Protein AF-A0AAF0F6D2-F1 (afdb_monomer_lite)

Radius of gyration: 28.28 Å; chains: 1; bounding box: 49×95×45 Å

Foldseek 3Di:
DDDDDDDDDDDDDDDDDDDPDDPPPPPPPDPQDPLDADPVQVVLVVVLVVQLVVCVVVVVPLSVVLSVVLVVVQVVQSVVVSVVVHRRDHSLVSLVVSLVVLCVVLVCQCVPPPDRNNVSSVSSVVSNVVSVVSHPPPD

Organism: NCBI:txid223818

Secondary structure (DSSP, 8-state):
-----PPP---------------------------PPPGGGHHHHHHHHHHHHHHHHTT-HHHHHHHHHHHHHHHHHHHHHHHTTPPPPPHHHHHHHHHHHHHHHHHHHHT-SSS--HHHHHHHHHHHHHHHHTS----

Structure (mmCIF, N/CA/C/O backbone):
data_AF-A0AAF0F6D2-F1
#
_entry.id   AF-A0AAF0F6D2-F1
#
loop_
_atom_site.group_PDB
_atom_site.id
_atom_site.type_symbol
_atom_site.label_atom_id
_atom_site.label_alt_id
_atom_site.label_comp_id
_atom_site.label_asym_id
_atom_site.label_entity_id
_atom_site.label_seq_id
_atom_site.pdbx_PDB_ins_code
_atom_site.Cartn_x
_atom_site.Cartn_y
_atom_site.Cartn_z
_atom_site.occupancy
_atom_site.B_iso_or_equiv
_atom_site.auth_seq_id
_atom_site.auth_comp_id
_atom_site.auth_asym_id
_atom_site.auth_atom_id
_atom_site.pdbx_PDB_model_num
ATOM 1 N N . MET A 1 1 ? 6.887 73.319 11.892 1.00 46.53 1 MET A N 1
ATOM 2 C CA . MET A 1 1 ? 7.629 72.047 11.760 1.00 46.53 1 MET A CA 1
ATOM 3 C C . MET A 1 1 ? 7.296 71.464 10.392 1.00 46.53 1 MET A C 1
ATOM 5 O O . MET A 1 1 ? 6.149 71.116 10.169 1.00 46.53 1 MET A O 1
ATOM 9 N N . SER A 1 2 ? 8.130 71.669 9.374 1.00 50.53 2 SER A N 1
ATOM 10 C CA . SER A 1 2 ? 9.352 70.889 9.081 1.00 50.53 2 SER A CA 1
ATOM 11 C C . SER A 1 2 ? 9.013 69.485 8.576 1.00 50.53 2 SER A C 1
ATOM 13 O O . SER A 1 2 ? 8.325 68.761 9.273 1.00 50.53 2 SER A O 1
ATOM 15 N N . LEU A 1 3 ? 9.473 68.983 7.434 1.00 52.22 3 LEU A N 1
ATOM 16 C CA . LEU A 1 3 ? 10.252 69.503 6.308 1.00 52.22 3 LEU A CA 1
ATOM 17 C C . LEU A 1 3 ? 10.077 68.431 5.214 1.00 52.22 3 LEU A C 1
ATOM 19 O O . LEU A 1 3 ? 10.211 67.240 5.493 1.00 52.22 3 LEU A O 1
ATOM 23 N N . ARG A 1 4 ? 9.738 68.835 3.985 1.00 56.72 4 ARG A N 1
ATOM 24 C CA . ARG A 1 4 ? 9.699 67.944 2.818 1.00 56.72 4 ARG A CA 1
ATOM 25 C C . ARG A 1 4 ? 11.125 67.480 2.524 1.00 56.72 4 ARG A C 1
ATOM 27 O O . ARG A 1 4 ? 11.940 68.287 2.091 1.00 56.72 4 ARG A O 1
ATOM 34 N N . PHE A 1 5 ? 11.423 66.204 2.748 1.00 48.56 5 PHE A N 1
ATOM 35 C CA . PHE A 1 5 ? 12.690 65.621 2.312 1.00 48.56 5 PHE A CA 1
ATOM 36 C C . PHE A 1 5 ? 12.585 65.220 0.840 1.00 48.56 5 PHE A C 1
ATOM 38 O O . PHE A 1 5 ? 12.017 64.190 0.486 1.00 48.56 5 PHE A O 1
ATOM 45 N N . ALA A 1 6 ? 13.119 66.089 -0.015 1.00 57.81 6 ALA A N 1
ATOM 46 C CA . ALA A 1 6 ? 13.478 65.769 -1.384 1.00 57.81 6 ALA A CA 1
ATOM 47 C C . ALA A 1 6 ? 14.681 64.813 -1.368 1.00 57.81 6 ALA A C 1
ATOM 49 O O . ALA A 1 6 ? 15.723 65.144 -0.802 1.00 57.81 6 ALA A O 1
ATOM 50 N N . LEU A 1 7 ? 14.546 63.635 -1.982 1.00 51.94 7 LEU A N 1
ATOM 51 C CA . LEU A 1 7 ? 15.692 62.770 -2.261 1.00 51.94 7 LEU A CA 1
ATOM 52 C C . LEU A 1 7 ? 16.354 63.209 -3.578 1.00 51.94 7 LEU A C 1
ATOM 54 O O . LEU A 1 7 ? 15.663 63.303 -4.596 1.00 51.94 7 LEU A O 1
ATOM 58 N N . PRO A 1 8 ? 17.676 63.444 -3.600 1.00 54.88 8 PRO A N 1
ATOM 59 C CA . PRO A 1 8 ? 18.399 63.696 -4.834 1.00 54.88 8 PRO A CA 1
ATOM 60 C C . PRO A 1 8 ? 18.620 62.403 -5.631 1.00 54.88 8 PRO A C 1
ATOM 62 O O . PRO A 1 8 ? 19.143 61.405 -5.137 1.00 54.88 8 PRO A O 1
ATOM 65 N N . SER A 1 9 ? 18.246 62.478 -6.907 1.00 59.03 9 SER A N 1
ATOM 66 C CA . SER A 1 9 ? 18.635 61.564 -7.979 1.00 59.03 9 SER A CA 1
ATOM 67 C C . SER A 1 9 ? 20.159 61.523 -8.114 1.00 59.03 9 SER A C 1
ATOM 69 O O . SER A 1 9 ? 20.763 62.499 -8.560 1.00 59.03 9 SER A O 1
ATOM 71 N N . LEU A 1 10 ? 20.769 60.374 -7.814 1.00 55.78 10 LEU A N 1
ATOM 72 C CA . LEU A 1 10 ? 22.159 60.089 -8.161 1.00 55.78 10 LEU A CA 1
ATOM 73 C C . LEU A 1 10 ? 22.211 59.069 -9.301 1.00 55.78 10 LEU A C 1
ATOM 75 O O . LEU A 1 10 ? 22.093 57.859 -9.125 1.00 55.78 10 LEU A O 1
ATOM 79 N N . ARG A 1 11 ? 22.381 59.618 -10.501 1.00 57.03 11 ARG A N 1
ATOM 80 C CA . ARG A 1 11 ? 22.801 58.918 -11.709 1.00 57.03 11 ARG A CA 1
ATOM 81 C C . ARG A 1 11 ? 24.282 58.584 -11.554 1.00 57.03 11 ARG A C 1
ATOM 83 O O . ARG A 1 11 ? 25.086 59.500 -11.423 1.00 57.03 11 ARG A O 1
ATOM 90 N N . SER A 1 12 ? 24.630 57.304 -11.618 1.00 60.56 12 SER A N 1
ATOM 91 C CA . SER A 1 12 ? 26.022 56.861 -11.718 1.00 60.56 12 SER A CA 1
ATOM 92 C C . SER A 1 12 ? 26.185 55.737 -12.747 1.00 60.56 12 SER A C 1
ATOM 94 O O . SER A 1 12 ? 25.214 55.046 -13.061 1.00 60.56 12 SER A O 1
ATOM 96 N N . PRO A 1 13 ? 27.381 55.637 -13.355 1.00 52.88 13 PRO A N 1
ATOM 97 C CA . PRO A 1 13 ? 27.561 55.207 -14.738 1.00 52.88 13 PRO A CA 1
ATOM 98 C C . PRO A 1 13 ? 27.648 53.692 -14.936 1.00 52.88 13 PRO A C 1
ATOM 100 O O . PRO A 1 13 ? 28.065 52.933 -14.064 1.00 52.88 13 PRO A O 1
ATOM 103 N N . ALA A 1 14 ? 27.297 53.284 -16.157 1.00 57.78 14 ALA A N 1
ATOM 104 C CA . ALA A 1 14 ? 27.439 51.938 -16.684 1.00 57.78 14 ALA A CA 1
ATOM 105 C C . ALA A 1 14 ? 28.901 51.462 -16.631 1.00 57.78 14 ALA A C 1
ATOM 107 O O . ALA A 1 14 ? 29.741 51.899 -17.418 1.00 57.78 14 ALA A O 1
ATOM 108 N N . LEU A 1 15 ? 29.183 50.511 -15.741 1.00 58.12 15 LEU A N 1
ATOM 109 C CA . LEU A 1 15 ? 30.384 49.684 -15.789 1.00 58.12 15 LEU A CA 1
ATOM 110 C C . LEU A 1 15 ? 30.046 48.388 -16.525 1.00 58.12 15 LEU A C 1
ATOM 112 O O . LEU A 1 15 ? 29.375 47.487 -16.027 1.00 58.12 15 LEU A O 1
ATOM 116 N N . ARG A 1 16 ? 30.495 48.357 -17.776 1.00 59.47 16 ARG A N 1
ATOM 117 C CA . ARG A 1 16 ? 30.430 47.243 -18.713 1.00 59.47 16 ARG A CA 1
ATOM 118 C C . ARG A 1 16 ? 31.375 46.140 -18.224 1.00 59.47 16 ARG A C 1
ATOM 120 O O . ARG A 1 16 ? 32.587 46.259 -18.375 1.00 59.47 16 ARG A O 1
ATOM 127 N N . ALA A 1 17 ? 30.829 45.085 -17.625 1.00 58.66 17 ALA A N 1
ATOM 128 C CA . ALA A 1 17 ? 31.602 43.903 -17.252 1.00 58.66 17 ALA A CA 1
ATOM 129 C C . ALA A 1 17 ? 31.859 43.012 -18.488 1.00 58.66 17 ALA A C 1
ATOM 131 O O . ALA A 1 17 ? 30.933 42.791 -19.277 1.00 58.66 17 ALA A O 1
ATOM 132 N N . PRO A 1 18 ? 33.081 42.484 -18.688 1.00 58.41 18 PRO A N 1
ATOM 133 C CA . PRO A 1 18 ? 33.340 41.486 -19.715 1.00 58.41 18 PRO A CA 1
ATOM 134 C C . PRO A 1 18 ? 32.744 40.131 -19.309 1.00 58.41 18 PRO A C 1
ATOM 136 O O . PRO A 1 18 ? 32.896 39.661 -18.183 1.00 58.41 18 PRO A O 1
ATOM 139 N N . VAL A 1 19 ? 32.060 39.503 -20.264 1.00 62.78 19 VAL A N 1
ATOM 140 C CA . VAL A 1 19 ? 31.472 38.166 -20.160 1.00 62.78 19 VAL A CA 1
ATOM 141 C C . VAL A 1 19 ? 32.594 37.136 -20.005 1.00 62.78 19 VAL A C 1
ATOM 143 O O . VAL A 1 19 ? 33.249 36.762 -20.977 1.00 62.78 19 VAL A O 1
ATOM 146 N N . LEU A 1 20 ? 32.808 36.654 -18.782 1.00 59.06 20 LEU A N 1
ATOM 147 C CA . LEU A 1 20 ? 33.585 35.444 -18.526 1.00 59.06 20 LEU A CA 1
ATOM 148 C C . LEU A 1 20 ? 32.739 34.233 -18.934 1.00 59.06 20 LEU A C 1
ATOM 150 O O . LEU A 1 20 ? 31.867 33.763 -18.206 1.00 59.06 20 LEU A O 1
ATOM 154 N N . ARG A 1 21 ? 32.990 33.753 -20.151 1.00 60.53 21 ARG A N 1
ATOM 155 C CA . ARG A 1 21 ? 32.475 32.492 -20.684 1.00 60.53 21 ARG A CA 1
ATOM 156 C C . ARG A 1 21 ? 33.068 31.338 -19.872 1.00 60.53 21 ARG A C 1
ATOM 158 O O . ARG A 1 21 ? 34.215 30.956 -20.082 1.00 60.53 21 ARG A O 1
ATOM 165 N N . ALA A 1 22 ? 32.285 30.797 -18.944 1.00 57.38 22 ALA A N 1
ATOM 166 C CA . ALA A 1 22 ? 32.625 29.560 -18.253 1.00 57.38 22 ALA A CA 1
ATOM 167 C C . ALA A 1 22 ? 32.678 28.389 -19.260 1.00 57.38 22 ALA A C 1
ATOM 169 O O . ALA A 1 22 ? 31.828 28.322 -20.157 1.00 57.38 22 ALA A O 1
ATOM 170 N N . PRO A 1 23 ? 33.642 27.458 -19.147 1.00 55.22 23 PRO A N 1
ATOM 171 C CA . PRO A 1 23 ? 33.619 26.237 -19.935 1.00 55.22 23 PRO A CA 1
ATOM 172 C C . PRO A 1 23 ? 32.404 25.400 -19.526 1.00 55.22 23 PRO A C 1
ATOM 174 O O . PRO A 1 23 ? 32.159 25.161 -18.343 1.00 55.22 23 PRO A O 1
ATOM 177 N N . ALA A 1 24 ? 31.634 24.966 -20.522 1.00 61.03 24 ALA A N 1
ATOM 178 C CA . ALA A 1 24 ? 30.542 24.028 -20.340 1.00 61.03 24 ALA A CA 1
ATOM 179 C C . ALA A 1 24 ? 31.082 22.765 -19.659 1.00 61.03 24 ALA A C 1
ATOM 181 O O . ALA A 1 24 ? 31.902 22.043 -20.228 1.00 61.03 24 ALA A O 1
ATOM 182 N N . MET A 1 25 ? 30.628 22.510 -18.431 1.00 60.25 25 MET A N 1
ATOM 183 C CA . MET A 1 25 ? 30.831 21.235 -17.759 1.00 60.25 25 MET A CA 1
ATOM 184 C C . MET A 1 25 ? 30.182 20.161 -18.639 1.00 60.25 25 MET A C 1
ATOM 186 O O . MET A 1 25 ? 28.958 20.028 -18.677 1.00 60.25 25 MET A O 1
ATOM 190 N N . VAL A 1 26 ? 31.002 19.416 -19.382 1.00 56.84 26 VAL A N 1
ATOM 191 C CA . VAL A 1 26 ? 30.593 18.157 -19.999 1.00 56.84 26 VAL A CA 1
ATOM 192 C C . VAL A 1 26 ? 30.192 17.257 -18.842 1.00 56.84 26 VAL A C 1
ATOM 194 O O . VAL A 1 26 ? 31.032 16.729 -18.114 1.00 56.84 26 VAL A O 1
ATOM 197 N N . ARG A 1 27 ? 28.883 17.147 -18.620 1.00 61.09 27 ARG A N 1
ATOM 198 C CA . ARG A 1 27 ? 28.303 16.217 -17.661 1.00 61.09 27 ARG A CA 1
ATOM 199 C C . ARG A 1 27 ? 28.512 14.826 -18.251 1.00 61.09 27 ARG A C 1
ATOM 201 O O . ARG A 1 27 ? 27.665 14.326 -18.981 1.00 61.09 27 ARG A O 1
ATOM 208 N N . MET A 1 28 ? 29.695 14.261 -18.014 1.00 52.62 28 MET A N 1
ATOM 209 C CA . MET A 1 28 ? 30.042 12.906 -18.420 1.00 52.62 28 MET A CA 1
ATOM 210 C C . MET A 1 28 ? 28.984 11.980 -17.825 1.00 52.62 28 MET A C 1
ATOM 212 O O . MET A 1 28 ? 28.865 11.868 -16.603 1.00 52.62 28 MET A O 1
ATOM 216 N N . SER A 1 29 ? 28.168 11.402 -18.704 1.00 57.38 29 SER A N 1
ATOM 217 C CA . SER A 1 29 ? 27.112 10.458 -18.373 1.00 57.38 29 SER A CA 1
ATOM 218 C C . SER A 1 29 ? 27.682 9.367 -17.482 1.00 57.38 29 SER A C 1
ATOM 220 O O . SER A 1 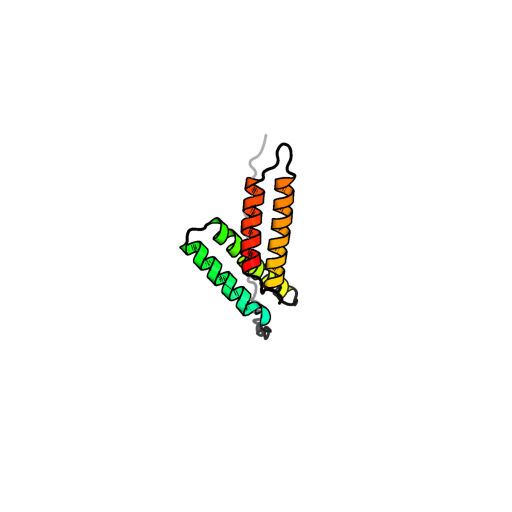29 ? 28.422 8.498 -17.941 1.00 57.38 29 SER A O 1
ATOM 222 N N . SER A 1 30 ? 27.353 9.421 -16.191 1.00 54.47 30 SER A N 1
ATOM 223 C CA . SER A 1 30 ? 27.608 8.306 -15.296 1.00 54.47 30 SER A CA 1
ATOM 224 C C . SER A 1 30 ? 26.914 7.091 -15.890 1.00 54.47 30 SER A C 1
ATOM 226 O O . SER A 1 30 ? 25.700 7.107 -16.105 1.00 54.47 30 SER A O 1
ATOM 228 N N . ASN A 1 31 ? 27.709 6.062 -16.164 1.00 53.28 31 ASN A N 1
ATOM 229 C CA . ASN A 1 31 ? 27.263 4.725 -16.502 1.00 53.28 31 ASN A CA 1
ATOM 230 C C . ASN A 1 31 ? 26.421 4.220 -15.319 1.00 53.28 31 ASN A C 1
ATOM 232 O O . ASN A 1 31 ? 26.939 3.662 -14.351 1.00 53.28 31 ASN A O 1
ATOM 236 N N . ARG A 1 32 ? 25.130 4.568 -15.307 1.00 49.91 32 ARG A N 1
ATOM 237 C CA . ARG A 1 32 ? 24.235 4.276 -14.195 1.00 49.91 32 ARG A CA 1
ATOM 238 C C . ARG A 1 32 ? 23.987 2.777 -14.237 1.00 49.91 32 ARG A C 1
ATOM 240 O O . ARG A 1 32 ? 23.290 2.295 -15.127 1.00 49.91 32 ARG A O 1
ATOM 247 N N . ALA A 1 33 ? 24.574 2.061 -13.279 1.00 53.62 33 ALA A N 1
ATOM 248 C CA . ALA A 1 33 ? 24.222 0.681 -12.974 1.00 53.62 33 ALA A CA 1
ATOM 249 C C . ALA A 1 33 ? 22.692 0.536 -13.002 1.00 53.62 33 ALA A C 1
ATOM 251 O O . ALA A 1 33 ? 22.011 1.475 -12.561 1.00 53.62 33 ALA A O 1
ATOM 252 N N . PRO A 1 34 ? 22.146 -0.582 -13.516 1.00 47.56 34 PRO A N 1
ATOM 253 C CA . PRO A 1 34 ? 20.710 -0.761 -13.653 1.00 47.56 34 PRO A CA 1
ATOM 254 C C . PRO A 1 34 ? 20.071 -0.591 -12.278 1.00 47.56 34 PRO A C 1
ATOM 256 O O . PRO A 1 34 ? 20.067 -1.488 -11.441 1.00 47.56 34 PRO A O 1
ATOM 259 N N . SER A 1 35 ? 19.542 0.607 -12.038 1.00 50.72 35 SER A N 1
ATOM 260 C CA . SER A 1 35 ? 18.757 0.961 -10.862 1.00 50.72 35 SER A CA 1
ATOM 261 C C . SER A 1 35 ? 17.341 0.443 -11.106 1.00 50.72 35 SER A C 1
ATOM 263 O O . SER A 1 35 ? 16.380 1.203 -11.095 1.00 50.72 35 SER A O 1
ATOM 265 N N . GLY A 1 36 ? 17.248 -0.827 -11.493 1.00 55.03 36 GLY A N 1
ATOM 266 C CA . GLY A 1 36 ? 15.999 -1.539 -11.654 1.00 55.03 36 GLY A CA 1
ATOM 267 C C . GLY A 1 36 ? 15.615 -2.191 -10.328 1.00 55.03 36 GLY A C 1
ATOM 268 O O . GLY A 1 36 ? 16.486 -2.398 -9.474 1.00 55.03 36 GLY A O 1
ATOM 269 N N . PRO A 1 37 ? 14.332 -2.532 -10.141 1.00 57.16 37 PRO A N 1
ATOM 270 C CA . PRO A 1 37 ? 13.932 -3.433 -9.064 1.00 57.16 37 PRO A CA 1
ATOM 271 C C . PRO A 1 37 ? 14.816 -4.687 -9.109 1.00 57.16 37 PRO A C 1
ATOM 273 O O . PRO A 1 37 ? 15.218 -5.105 -10.200 1.00 57.16 37 PRO A O 1
ATOM 276 N N . ASN A 1 38 ? 15.147 -5.280 -7.951 1.00 62.88 38 ASN A N 1
ATOM 277 C CA . ASN A 1 38 ? 15.904 -6.537 -7.954 1.00 62.88 38 ASN A CA 1
ATOM 278 C C . ASN A 1 38 ? 15.211 -7.514 -8.921 1.00 62.88 38 ASN A C 1
ATOM 280 O O . ASN A 1 38 ? 13.985 -7.626 -8.875 1.00 62.88 38 ASN A O 1
ATOM 284 N N . PRO A 1 39 ? 15.952 -8.233 -9.777 1.00 59.84 39 PRO A N 1
ATOM 285 C CA . PRO A 1 39 ? 15.355 -9.098 -10.798 1.00 59.84 39 PRO A CA 1
ATOM 286 C C . PRO A 1 39 ? 14.435 -10.176 -10.200 1.00 59.84 39 PRO A C 1
ATOM 288 O O . PRO A 1 39 ? 13.479 -10.594 -10.844 1.00 59.84 39 PRO A O 1
ATOM 291 N N . LEU A 1 40 ? 14.665 -10.550 -8.936 1.00 58.66 40 LEU A N 1
ATOM 292 C CA . LEU A 1 40 ? 13.834 -11.472 -8.155 1.00 58.66 40 LEU A CA 1
ATOM 293 C C . LEU A 1 40 ? 12.444 -10.904 -7.801 1.00 58.66 40 LEU A C 1
ATOM 295 O O . LEU A 1 40 ? 11.499 -11.655 -7.601 1.00 58.66 40 LEU A O 1
ATOM 299 N N . ASP A 1 41 ? 12.303 -9.579 -7.748 1.00 72.56 41 ASP A N 1
ATOM 300 C CA . ASP A 1 41 ? 11.061 -8.880 -7.404 1.00 72.56 41 ASP A CA 1
ATOM 301 C C . ASP A 1 41 ? 10.200 -8.539 -8.639 1.00 72.56 41 ASP A C 1
ATOM 303 O O . ASP A 1 41 ? 9.070 -8.061 -8.501 1.00 72.56 41 ASP A O 1
ATOM 307 N N . ALA A 1 42 ? 10.718 -8.755 -9.854 1.00 78.38 42 ALA A N 1
ATOM 308 C CA . ALA A 1 42 ? 10.027 -8.459 -11.108 1.00 78.38 42 ALA A CA 1
ATOM 309 C C . ALA A 1 42 ? 8.625 -9.101 -11.237 1.00 78.38 42 ALA A C 1
ATOM 311 O O . ALA A 1 42 ? 7.695 -8.367 -11.593 1.00 78.38 42 ALA A O 1
ATOM 312 N N . PRO A 1 43 ? 8.411 -10.401 -10.926 1.00 84.12 43 PRO A N 1
ATOM 313 C CA . PRO A 1 43 ? 7.078 -11.007 -11.017 1.00 84.12 43 PRO A CA 1
ATOM 314 C C . PRO A 1 43 ? 6.097 -10.401 -10.003 1.00 84.12 43 PRO A C 1
ATOM 316 O O . PRO A 1 43 ? 4.973 -10.045 -10.358 1.00 84.12 43 PRO A O 1
ATOM 319 N N . THR A 1 44 ? 6.545 -10.183 -8.767 1.00 86.25 44 THR A N 1
ATOM 320 C CA . THR A 1 44 ? 5.772 -9.558 -7.683 1.00 86.25 44 THR A CA 1
ATOM 321 C C . THR A 1 44 ? 5.347 -8.135 -8.048 1.00 86.25 44 THR A C 1
ATOM 323 O O . THR A 1 44 ? 4.200 -7.733 -7.853 1.00 86.25 44 THR A O 1
ATOM 326 N N . LEU A 1 45 ? 6.256 -7.359 -8.643 1.00 86.12 45 LEU A N 1
ATOM 327 C CA . LEU A 1 45 ? 5.995 -5.998 -9.104 1.00 86.12 45 LEU A CA 1
ATOM 328 C C . LEU A 1 45 ? 5.022 -5.961 -10.287 1.00 86.12 45 LEU A C 1
ATOM 330 O O . LEU A 1 45 ? 4.176 -5.064 -10.361 1.00 86.12 45 LEU A O 1
ATOM 334 N N . ALA A 1 46 ? 5.121 -6.919 -11.210 1.00 88.94 46 ALA A N 1
ATOM 335 C CA . ALA A 1 46 ? 4.179 -7.059 -12.314 1.00 88.94 46 ALA A CA 1
ATOM 336 C C . ALA A 1 46 ? 2.769 -7.392 -11.799 1.00 88.94 46 ALA A C 1
ATOM 338 O O . ALA A 1 46 ? 1.815 -6.697 -12.159 1.00 88.94 46 ALA A O 1
ATOM 339 N N . ALA A 1 47 ? 2.651 -8.364 -10.887 1.00 89.06 47 ALA A N 1
ATOM 340 C CA . ALA A 1 47 ? 1.393 -8.731 -10.240 1.00 89.06 47 ALA A CA 1
ATOM 341 C C . ALA A 1 47 ? 0.773 -7.546 -9.481 1.00 89.06 47 ALA A C 1
ATOM 343 O O . ALA A 1 47 ? -0.411 -7.251 -9.652 1.00 89.06 47 ALA A O 1
ATOM 344 N N . LEU A 1 48 ? 1.583 -6.796 -8.725 1.00 90.12 48 LEU A N 1
ATOM 345 C CA . LEU A 1 48 ? 1.164 -5.582 -8.019 1.00 90.12 48 LEU A CA 1
ATOM 346 C C . LEU A 1 48 ? 0.578 -4.535 -8.980 1.00 90.12 48 LEU A C 1
ATOM 348 O O . LEU A 1 48 ? -0.526 -4.030 -8.764 1.00 90.12 48 LEU A O 1
ATOM 352 N N . LYS A 1 49 ? 1.290 -4.223 -10.071 1.00 91.25 49 LYS A N 1
ATOM 353 C CA . LYS A 1 49 ? 0.831 -3.266 -11.093 1.00 91.25 49 LYS A CA 1
ATOM 354 C C . LYS A 1 49 ? -0.445 -3.736 -11.785 1.00 91.25 49 LYS A C 1
ATOM 356 O O . LYS A 1 49 ? -1.332 -2.921 -12.042 1.00 91.25 49 LYS A O 1
ATOM 361 N N . GLN A 1 50 ? -0.545 -5.026 -12.096 1.00 92.38 50 GLN A N 1
ATOM 362 C CA . GLN A 1 50 ? -1.731 -5.611 -12.712 1.00 92.38 50 GLN A CA 1
ATOM 363 C C . GLN A 1 50 ? -2.935 -5.529 -11.773 1.00 92.38 50 GLN A C 1
ATOM 365 O O . GLN A 1 50 ? -3.992 -5.051 -12.186 1.00 92.38 50 GLN A O 1
ATOM 370 N N . ARG A 1 51 ? -2.772 -5.913 -10.504 1.00 90.44 51 ARG A N 1
ATOM 371 C CA . ARG A 1 51 ? -3.839 -5.851 -9.501 1.00 90.44 51 ARG A CA 1
ATOM 372 C C . ARG A 1 51 ? -4.293 -4.419 -9.246 1.00 90.44 51 ARG A C 1
ATOM 374 O O . ARG A 1 51 ? -5.490 -4.170 -9.157 1.00 90.44 51 ARG A O 1
ATOM 381 N N . TRP A 1 52 ? -3.364 -3.465 -9.221 1.00 93.38 52 TRP A N 1
ATOM 382 C CA . TRP A 1 52 ? -3.689 -2.042 -9.116 1.00 93.38 52 TRP A CA 1
ATOM 383 C C . TRP A 1 52 ? -4.535 -1.547 -10.295 1.00 93.38 52 TRP A C 1
ATOM 385 O O . TRP A 1 52 ? -5.540 -0.864 -10.096 1.00 93.38 52 TRP A O 1
ATOM 395 N N . LYS A 1 53 ? -4.179 -1.930 -11.529 1.00 93.06 53 LYS A N 1
ATOM 396 C CA . LYS A 1 53 ? -4.994 -1.618 -12.712 1.00 93.06 53 LYS A CA 1
ATOM 397 C C . LYS A 1 53 ? -6.378 -2.261 -12.624 1.00 93.06 53 LYS A C 1
ATOM 399 O O . LYS A 1 53 ? -7.366 -1.576 -12.864 1.00 93.06 53 LYS A O 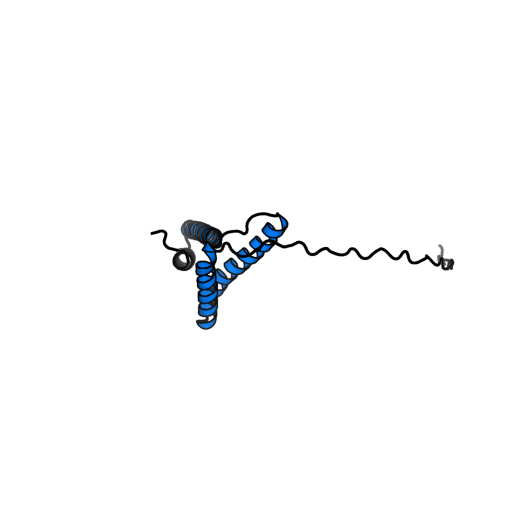1
ATOM 404 N N . GLN A 1 54 ? -6.459 -3.536 -12.243 1.00 92.94 54 GLN A N 1
ATOM 405 C CA . GLN A 1 54 ? -7.737 -4.232 -12.068 1.00 92.94 54 GLN A CA 1
ATOM 406 C C . GLN A 1 54 ? -8.618 -3.564 -11.010 1.00 92.94 54 GLN A C 1
ATOM 408 O O . GLN A 1 54 ? -9.798 -3.369 -11.264 1.00 92.94 54 GLN A O 1
ATOM 413 N N . ALA A 1 55 ? -8.056 -3.138 -9.878 1.00 92.69 55 ALA A N 1
ATOM 414 C CA . ALA A 1 55 ? -8.798 -2.418 -8.845 1.00 92.69 55 ALA A CA 1
ATOM 415 C C . ALA A 1 55 ? -9.405 -1.109 -9.373 1.00 92.69 55 ALA A C 1
ATOM 417 O O . ALA A 1 55 ? -10.569 -0.814 -9.117 1.00 92.69 55 ALA A O 1
ATOM 418 N N . ARG A 1 56 ? -8.654 -0.357 -10.193 1.00 91.44 56 ARG A N 1
ATOM 419 C CA . ARG A 1 56 ? -9.165 0.859 -10.849 1.00 91.44 56 ARG A CA 1
ATOM 420 C C . ARG A 1 56 ? -10.301 0.563 -11.829 1.00 91.44 56 ARG A C 1
ATOM 422 O O . ARG A 1 56 ? -11.244 1.343 -11.900 1.00 91.44 56 ARG A O 1
ATOM 429 N N . LEU A 1 57 ? -10.222 -0.549 -12.561 1.00 94.06 57 LEU A N 1
ATOM 430 C CA . LEU A 1 57 ? -11.279 -0.988 -13.481 1.00 94.06 57 LEU A CA 1
ATOM 431 C C . LEU A 1 57 ? -12.527 -1.472 -12.733 1.00 94.06 57 LEU A C 1
ATOM 433 O O . LEU A 1 57 ? -13.641 -1.129 -13.111 1.00 94.06 57 LEU A O 1
ATOM 437 N N . ALA A 1 58 ? -12.336 -2.203 -11.636 1.00 93.00 58 ALA A N 1
ATOM 438 C CA . ALA A 1 58 ? -13.397 -2.679 -10.754 1.00 93.00 58 ALA A CA 1
ATOM 439 C C . ALA A 1 58 ? -14.017 -1.568 -9.884 1.00 93.00 58 ALA A C 1
ATOM 441 O O . ALA A 1 58 ? -14.901 -1.850 -9.081 1.00 93.00 58 ALA A O 1
ATOM 442 N N . LYS A 1 59 ? -13.563 -0.311 -10.030 1.00 92.62 59 LYS A N 1
ATOM 443 C CA . LYS A 1 59 ? -13.963 0.848 -9.212 1.00 92.62 59 LYS A CA 1
ATOM 444 C C . LYS A 1 59 ? -13.742 0.645 -7.707 1.00 92.62 59 LYS A C 1
ATOM 446 O O . LYS A 1 59 ? -14.364 1.317 -6.887 1.00 92.62 59 LYS A O 1
ATOM 451 N N . ASP A 1 60 ? -12.810 -0.230 -7.343 1.00 90.75 60 ASP A N 1
ATOM 452 C CA . ASP A 1 60 ? -12.392 -0.435 -5.963 1.00 90.75 60 ASP A CA 1
ATOM 453 C C . ASP A 1 60 ? -11.360 0.635 -5.582 1.00 90.75 60 ASP A C 1
ATOM 455 O O . ASP A 1 60 ? -10.142 0.465 -5.721 1.00 90.75 60 ASP A O 1
ATOM 459 N N . ALA A 1 61 ? -11.877 1.786 -5.148 1.00 90.00 61 ALA A N 1
ATOM 460 C CA . ALA A 1 61 ? -11.072 2.939 -4.761 1.00 90.00 61 ALA A CA 1
ATOM 461 C C . ALA A 1 61 ? -10.145 2.634 -3.575 1.00 90.00 61 ALA A C 1
ATOM 463 O O . ALA A 1 61 ? -9.020 3.141 -3.537 1.00 90.00 61 ALA A O 1
ATOM 464 N N . ASN A 1 62 ? -10.578 1.780 -2.645 1.00 87.62 62 ASN A N 1
ATOM 465 C CA . ASN A 1 62 ? -9.787 1.412 -1.473 1.00 87.62 62 ASN A CA 1
ATOM 466 C C . ASN A 1 62 ? -8.555 0.618 -1.911 1.00 87.62 62 ASN A C 1
ATOM 468 O O . ASN A 1 62 ? -7.423 1.056 -1.698 1.00 87.62 62 ASN A O 1
ATOM 472 N N . THR A 1 63 ? -8.757 -0.479 -2.644 1.00 89.31 63 THR A N 1
ATOM 473 C CA . THR A 1 63 ? -7.653 -1.301 -3.156 1.00 89.31 63 THR A CA 1
ATOM 474 C C . THR A 1 63 ? -6.731 -0.501 -4.078 1.00 89.31 63 THR A C 1
ATOM 476 O O . THR A 1 63 ? -5.505 -0.617 -3.998 1.00 89.31 63 THR A O 1
ATOM 479 N N . ALA A 1 64 ? -7.287 0.347 -4.947 1.00 91.88 64 ALA A N 1
ATOM 480 C CA . ALA A 1 64 ? -6.490 1.173 -5.849 1.00 91.88 64 ALA A CA 1
ATOM 481 C C . ALA A 1 64 ? -5.598 2.173 -5.094 1.00 91.88 64 ALA A C 1
ATOM 483 O O . ALA A 1 64 ? -4.451 2.393 -5.493 1.00 91.88 64 ALA A O 1
ATOM 484 N N . THR A 1 65 ? -6.096 2.752 -4.002 1.00 91.56 65 THR A N 1
ATOM 485 C CA . THR A 1 65 ? -5.334 3.684 -3.160 1.00 91.56 65 THR A CA 1
ATOM 486 C C . THR A 1 65 ? -4.219 2.958 -2.418 1.00 91.56 65 THR A C 1
ATOM 488 O O . THR A 1 65 ? -3.071 3.398 -2.444 1.00 91.56 65 THR A O 1
ATOM 491 N N . VAL A 1 66 ? -4.523 1.798 -1.836 1.00 90.50 66 VAL A N 1
ATOM 492 C CA . VAL A 1 66 ? -3.563 0.969 -1.094 1.00 90.50 66 VAL A CA 1
ATOM 493 C C . VAL A 1 66 ? -2.408 0.518 -1.982 1.00 90.50 66 VAL A C 1
ATOM 495 O O . VAL A 1 66 ? -1.241 0.762 -1.669 1.00 90.50 66 VAL A O 1
ATOM 498 N N . LEU A 1 67 ? -2.724 -0.105 -3.118 1.00 91.31 67 LEU A N 1
ATOM 499 C CA . LEU A 1 67 ? -1.711 -0.615 -4.040 1.00 91.31 67 LEU A CA 1
ATOM 500 C C . LEU A 1 67 ? -0.942 0.521 -4.727 1.00 91.31 67 LEU A C 1
ATOM 502 O O . LEU A 1 67 ? 0.271 0.420 -4.916 1.00 91.31 67 LEU A O 1
ATOM 506 N N . GLY A 1 68 ? -1.631 1.616 -5.061 1.00 90.94 68 GLY A N 1
ATOM 507 C CA . GLY A 1 68 ? -1.017 2.817 -5.622 1.00 90.94 68 GLY A CA 1
ATOM 508 C C . GLY A 1 68 ? -0.013 3.448 -4.660 1.00 90.94 68 GLY A C 1
ATOM 509 O O . GLY A 1 68 ? 1.103 3.758 -5.072 1.00 90.94 68 GLY A O 1
ATOM 510 N N . GLY A 1 69 ? -0.366 3.542 -3.375 1.00 90.50 69 GLY A N 1
ATOM 511 C CA . GLY A 1 69 ? 0.517 4.028 -2.316 1.00 90.50 69 GLY A CA 1
ATOM 512 C C . GLY A 1 69 ? 1.818 3.231 -2.235 1.00 90.50 69 GLY A C 1
ATOM 513 O O . GLY A 1 69 ? 2.899 3.815 -2.246 1.00 90.50 69 GLY A O 1
ATOM 514 N N . ILE A 1 70 ? 1.740 1.896 -2.271 1.00 89.38 70 ILE A N 1
ATOM 515 C CA . ILE A 1 70 ? 2.932 1.029 -2.254 1.00 89.38 70 ILE A CA 1
ATOM 516 C C . ILE A 1 70 ? 3.794 1.228 -3.504 1.00 89.38 70 ILE A C 1
ATOM 518 O O . ILE A 1 70 ? 5.017 1.301 -3.395 1.00 89.38 70 ILE A O 1
ATOM 522 N N . LEU A 1 71 ? 3.181 1.355 -4.685 1.00 89.38 71 LEU A N 1
ATOM 523 C CA . LEU A 1 71 ? 3.910 1.649 -5.922 1.00 89.38 71 LEU A CA 1
ATOM 524 C C . LEU A 1 71 ? 4.644 2.993 -5.839 1.00 89.38 71 LEU A C 1
ATOM 526 O O . LEU A 1 71 ? 5.794 3.084 -6.267 1.00 89.38 71 LEU A O 1
ATOM 530 N N . THR A 1 72 ? 4.015 4.022 -5.268 1.00 90.00 72 THR A N 1
ATOM 531 C CA . THR A 1 72 ? 4.659 5.328 -5.073 1.00 90.00 72 THR A CA 1
ATOM 532 C C . THR A 1 72 ? 5.762 5.288 -4.018 1.00 90.00 72 THR A C 1
ATOM 534 O O . THR A 1 72 ? 6.821 5.870 -4.245 1.00 90.00 72 THR A O 1
ATOM 537 N N . ASP A 1 73 ? 5.575 4.554 -2.917 1.00 86.44 73 ASP A N 1
ATOM 538 C CA . ASP A 1 73 ? 6.598 4.336 -1.883 1.00 86.44 73 ASP A CA 1
ATOM 539 C C . ASP A 1 73 ? 7.829 3.636 -2.473 1.00 86.44 73 ASP A C 1
ATOM 541 O O . ASP A 1 73 ? 8.962 4.020 -2.189 1.00 86.44 73 ASP A O 1
ATOM 545 N N . LEU A 1 74 ? 7.624 2.641 -3.344 1.00 85.31 74 LEU A N 1
ATOM 546 C CA . LEU A 1 74 ? 8.707 1.966 -4.063 1.00 85.31 74 LEU A CA 1
ATOM 547 C C . LEU A 1 74 ? 9.464 2.927 -4.973 1.00 85.31 74 LEU A C 1
ATOM 549 O O . LEU A 1 74 ? 10.683 3.021 -4.869 1.00 85.31 74 LEU A O 1
ATOM 553 N N . GLN A 1 75 ? 8.753 3.691 -5.802 1.00 85.00 75 GLN A N 1
ATOM 554 C CA . GLN A 1 75 ? 9.371 4.686 -6.681 1.00 85.00 75 GLN A CA 1
ATOM 555 C C . GLN A 1 75 ? 10.143 5.751 -5.897 1.00 85.00 75 GLN A C 1
ATOM 557 O O . GLN A 1 75 ? 11.219 6.178 -6.316 1.00 85.00 75 GLN A O 1
ATOM 562 N N . TYR A 1 76 ? 9.599 6.206 -4.767 1.00 86.06 76 TYR A N 1
ATOM 563 C CA . TYR A 1 76 ? 10.267 7.174 -3.908 1.00 86.06 76 TYR A CA 1
ATOM 564 C C . TYR A 1 76 ? 11.523 6.565 -3.284 1.00 86.06 76 TYR A C 1
ATOM 566 O O . TYR A 1 76 ? 12.605 7.138 -3.380 1.00 86.06 76 TYR A O 1
ATOM 574 N N . ALA A 1 77 ? 11.414 5.362 -2.726 1.00 82.69 77 ALA A N 1
ATOM 575 C CA . ALA A 1 77 ? 12.524 4.694 -2.073 1.00 82.69 77 ALA A CA 1
ATOM 576 C C . ALA A 1 77 ? 13.634 4.280 -3.062 1.00 82.69 77 ALA A C 1
ATOM 578 O O . ALA A 1 77 ? 14.810 4.342 -2.709 1.00 82.69 77 ALA A O 1
ATOM 579 N N . GLU A 1 78 ? 13.299 3.937 -4.308 1.00 80.81 78 GLU A N 1
ATOM 580 C CA . GLU A 1 78 ? 14.259 3.769 -5.408 1.00 80.81 78 GLU A CA 1
ATOM 581 C C . GLU A 1 78 ? 15.022 5.069 -5.691 1.00 80.81 78 GLU A C 1
ATOM 583 O O . GLU A 1 78 ? 16.251 5.057 -5.762 1.00 80.81 78 GLU A O 1
ATOM 588 N N . LYS A 1 79 ? 14.321 6.205 -5.800 1.00 79.81 79 LYS A N 1
ATOM 589 C CA . LYS A 1 79 ? 14.945 7.518 -6.038 1.00 79.81 79 LYS A CA 1
ATOM 590 C C . LYS A 1 79 ? 15.854 7.937 -4.882 1.00 79.81 79 LYS A C 1
ATOM 592 O O . LYS A 1 79 ? 16.997 8.318 -5.125 1.00 79.81 79 LYS A O 1
ATOM 597 N N . THR A 1 80 ? 15.385 7.814 -3.640 1.00 78.75 80 THR A N 1
ATOM 598 C CA . THR A 1 80 ? 16.157 8.167 -2.439 1.00 78.75 80 THR A CA 1
ATOM 599 C C . THR A 1 80 ? 17.395 7.286 -2.285 1.00 78.75 80 THR A C 1
ATOM 601 O O . THR A 1 80 ? 18.485 7.786 -2.014 1.00 78.75 80 THR A O 1
ATOM 604 N N . LYS A 1 81 ? 17.275 5.968 -2.488 1.00 72.19 81 LYS A N 1
ATOM 605 C CA . LYS A 1 81 ? 18.425 5.059 -2.359 1.00 72.19 81 LYS A CA 1
ATOM 606 C C . LYS A 1 81 ? 19.399 5.150 -3.524 1.00 72.19 81 LYS A C 1
ATOM 608 O O . LYS A 1 81 ? 20.595 4.976 -3.305 1.00 72.19 81 LYS A O 1
ATOM 613 N N . ALA A 1 82 ? 18.922 5.500 -4.717 1.00 63.88 82 ALA A N 1
ATOM 614 C CA . ALA A 1 82 ? 19.796 5.817 -5.837 1.00 63.88 82 ALA A CA 1
ATOM 615 C C . ALA A 1 82 ? 20.677 7.045 -5.556 1.00 63.88 82 ALA A C 1
ATOM 617 O O . ALA A 1 82 ? 21.816 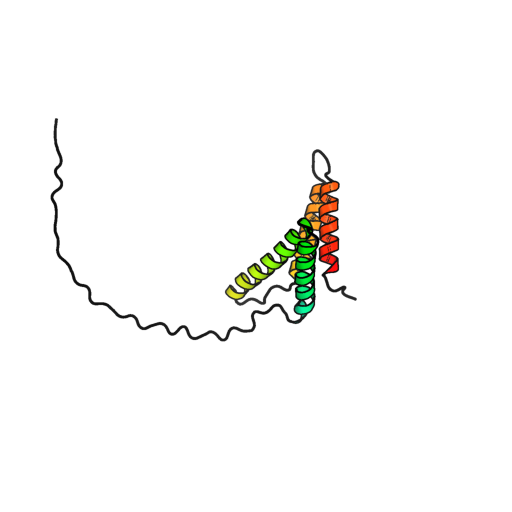7.074 -6.009 1.00 63.88 82 ALA A O 1
ATOM 618 N N . GLN A 1 83 ? 20.196 8.030 -4.787 1.00 64.25 83 GLN A N 1
ATOM 619 C CA . GLN A 1 83 ? 21.029 9.153 -4.331 1.00 64.25 83 GLN A CA 1
ATOM 620 C C . GLN A 1 83 ? 22.055 8.726 -3.272 1.00 64.25 83 GLN A C 1
ATOM 622 O O . GLN A 1 83 ? 23.157 9.260 -3.241 1.00 64.25 83 GLN A O 1
ATOM 627 N N . ALA A 1 84 ? 21.716 7.741 -2.439 1.00 70.56 84 ALA A N 1
ATOM 628 C CA . ALA A 1 84 ? 22.589 7.214 -1.389 1.00 70.56 84 ALA A CA 1
ATOM 629 C C . ALA A 1 84 ? 23.541 6.092 -1.861 1.00 70.56 84 ALA A C 1
ATOM 631 O O . ALA A 1 84 ? 24.178 5.451 -1.027 1.00 70.56 84 ALA A O 1
ATOM 632 N N . ASN A 1 85 ? 23.608 5.814 -3.172 1.00 66.06 85 ASN A N 1
ATOM 633 C CA . ASN A 1 85 ? 24.363 4.705 -3.774 1.00 66.06 85 ASN A CA 1
ATOM 634 C C . ASN A 1 85 ? 24.074 3.331 -3.122 1.00 66.06 85 ASN A C 1
ATOM 636 O O . ASN A 1 85 ? 24.928 2.447 -3.053 1.00 66.06 85 ASN A O 1
ATOM 640 N N . GLN A 1 86 ? 22.856 3.163 -2.602 1.00 66.62 86 GLN A N 1
ATOM 641 C CA . GLN A 1 86 ? 22.408 1.977 -1.879 1.00 66.62 86 GLN A CA 1
ATOM 642 C C . GLN A 1 86 ? 21.535 1.099 -2.777 1.00 66.62 86 GLN A C 1
ATOM 644 O O . GLN A 1 86 ? 20.821 1.599 -3.648 1.00 66.62 86 GLN A O 1
ATOM 649 N N . LYS A 1 87 ? 21.539 -0.220 -2.533 1.00 65.44 87 LYS A N 1
ATOM 650 C CA . LYS A 1 87 ? 20.671 -1.156 -3.266 1.00 65.44 87 LYS A CA 1
ATOM 651 C C . LYS A 1 87 ? 19.203 -0.734 -3.154 1.00 65.44 87 LYS A C 1
ATOM 653 O O . LYS A 1 87 ? 18.720 -0.415 -2.058 1.00 65.44 87 LYS A O 1
ATOM 658 N N . ALA A 1 88 ? 18.507 -0.778 -4.291 1.00 64.69 88 ALA A N 1
ATOM 659 C CA . ALA A 1 88 ? 17.080 -0.512 -4.368 1.00 64.69 88 ALA A CA 1
ATOM 660 C C . ALA A 1 88 ? 16.316 -1.398 -3.363 1.00 64.69 88 ALA A C 1
ATOM 662 O O . ALA A 1 88 ? 16.687 -2.557 -3.134 1.00 64.69 88 ALA A O 1
ATOM 663 N N . PRO A 1 89 ? 15.286 -0.855 -2.696 1.00 70.62 89 PRO A N 1
ATOM 664 C CA . PRO A 1 89 ? 14.493 -1.631 -1.759 1.00 70.62 89 PRO A CA 1
ATOM 665 C C . PRO A 1 89 ? 13.725 -2.721 -2.510 1.00 70.62 89 PRO A C 1
ATOM 667 O O . PRO A 1 89 ? 13.105 -2.457 -3.533 1.00 70.62 89 PRO A O 1
ATOM 670 N N . SER A 1 90 ? 13.762 -3.943 -1.977 1.00 82.38 90 SER A N 1
ATOM 671 C CA . SER A 1 90 ? 12.991 -5.056 -2.533 1.00 82.38 90 SER A CA 1
ATOM 672 C C . SER A 1 90 ? 11.489 -4.810 -2.376 1.00 82.38 90 SER A C 1
ATOM 674 O O . SER A 1 90 ? 11.028 -4.316 -1.340 1.00 82.38 90 SER A O 1
ATOM 676 N N . VAL A 1 91 ? 10.734 -5.180 -3.408 1.00 84.31 91 VAL A N 1
ATOM 677 C CA . VAL A 1 91 ? 9.270 -5.047 -3.469 1.00 84.31 91 VAL A CA 1
ATOM 678 C C . VAL A 1 91 ? 8.620 -5.866 -2.366 1.00 84.31 91 VAL A C 1
ATOM 680 O O . VAL A 1 91 ? 7.756 -5.359 -1.650 1.00 84.31 91 VAL A O 1
ATOM 683 N N . ILE A 1 92 ? 9.113 -7.087 -2.158 1.00 85.81 92 ILE A N 1
ATOM 684 C CA . ILE A 1 92 ? 8.691 -7.983 -1.078 1.00 85.81 92 ILE A CA 1
ATOM 685 C C . ILE A 1 92 ? 8.870 -7.303 0.284 1.00 85.81 92 ILE A C 1
ATOM 687 O O . ILE A 1 92 ? 7.936 -7.263 1.084 1.00 85.81 92 ILE A O 1
ATOM 691 N N . LYS A 1 93 ? 10.028 -6.676 0.537 1.00 85.69 93 LYS A N 1
ATOM 692 C CA . LYS A 1 93 ? 10.271 -5.957 1.804 1.00 85.69 93 LYS A CA 1
ATOM 693 C C . LYS A 1 93 ? 9.317 -4.781 2.001 1.00 85.69 93 LYS A C 1
ATOM 695 O O . LYS A 1 93 ? 8.908 -4.510 3.132 1.00 85.69 93 LYS A O 1
ATOM 700 N N . MET A 1 94 ? 8.954 -4.075 0.930 1.00 85.62 94 MET A N 1
ATOM 701 C CA . MET A 1 94 ? 8.003 -2.966 1.022 1.00 85.62 94 MET A CA 1
ATOM 702 C C . MET A 1 94 ? 6.578 -3.458 1.296 1.00 85.62 94 MET A C 1
ATOM 704 O O . MET A 1 94 ? 5.899 -2.893 2.151 1.00 85.62 94 MET A O 1
ATOM 708 N N . LEU A 1 95 ? 6.157 -4.547 0.647 1.00 88.38 95 LEU A N 1
ATOM 709 C CA . LEU A 1 95 ? 4.881 -5.214 0.916 1.00 88.38 95 LEU A CA 1
ATOM 710 C C . LEU A 1 95 ? 4.808 -5.708 2.366 1.00 88.38 95 LEU A C 1
ATOM 712 O O . LEU A 1 95 ? 3.856 -5.388 3.073 1.00 88.38 95 LEU A O 1
ATOM 716 N N . GLN A 1 96 ? 5.852 -6.381 2.857 1.00 89.56 96 GLN A N 1
ATOM 717 C CA . GLN A 1 96 ? 5.957 -6.811 4.257 1.00 89.56 96 GLN A CA 1
ATOM 718 C C . GLN A 1 96 ? 5.871 -5.630 5.234 1.00 89.56 96 GLN A C 1
ATOM 720 O O . GLN A 1 96 ? 5.190 -5.714 6.256 1.00 89.56 96 GLN A O 1
ATOM 725 N N . LYS A 1 97 ? 6.527 -4.502 4.930 1.00 90.31 97 LYS A N 1
ATOM 726 C CA . LYS A 1 97 ? 6.419 -3.274 5.733 1.00 90.31 97 LYS A CA 1
ATOM 727 C C . LYS A 1 97 ? 4.991 -2.722 5.720 1.00 90.31 97 LYS A C 1
ATOM 729 O O . LYS A 1 97 ? 4.495 -2.306 6.765 1.00 90.31 97 LYS A O 1
ATOM 734 N N . GLY A 1 98 ? 4.335 -2.730 4.561 1.00 88.56 98 GLY A N 1
ATOM 735 C CA . GLY A 1 98 ? 2.939 -2.327 4.401 1.00 88.56 98 GLY A CA 1
ATOM 736 C C . GLY A 1 98 ? 1.974 -3.198 5.205 1.00 88.56 98 GLY A C 1
ATOM 737 O O . GLY A 1 98 ? 1.077 -2.652 5.840 1.00 88.56 98 GLY A O 1
ATOM 738 N N . ILE A 1 99 ? 2.196 -4.514 5.233 1.00 91.56 99 ILE A N 1
ATOM 739 C CA . ILE A 1 99 ? 1.432 -5.467 6.050 1.00 91.56 99 ILE A CA 1
ATOM 740 C C . ILE A 1 99 ? 1.615 -5.152 7.532 1.00 91.56 99 ILE A C 1
ATOM 742 O O . ILE A 1 99 ? 0.631 -4.926 8.224 1.00 91.56 99 ILE A O 1
ATOM 746 N N . LYS A 1 100 ? 2.862 -5.035 8.010 1.00 92.75 100 LYS A N 1
ATOM 747 C CA . LYS A 1 100 ? 3.148 -4.744 9.426 1.00 92.75 100 LYS A CA 1
ATOM 748 C C . LYS A 1 100 ? 2.460 -3.469 9.916 1.00 92.75 100 LYS A C 1
ATOM 750 O O . LYS A 1 100 ? 1.883 -3.480 10.996 1.00 92.75 100 LYS A O 1
ATOM 755 N N . LYS A 1 101 ? 2.496 -2.392 9.120 1.00 91.56 101 LYS A N 1
ATOM 756 C CA . LYS A 1 101 ? 1.824 -1.123 9.452 1.00 91.56 101 LYS A CA 1
ATOM 757 C C . LYS A 1 101 ? 0.314 -1.294 9.630 1.00 91.56 101 LYS A C 1
ATOM 759 O O . LYS A 1 101 ? -0.245 -0.753 10.573 1.00 91.56 101 LYS A O 1
ATOM 764 N N . ARG A 1 102 ? -0.326 -2.056 8.743 1.00 91.94 102 ARG A N 1
ATOM 765 C CA . ARG A 1 102 ? -1.771 -2.320 8.798 1.00 91.94 102 ARG A CA 1
ATOM 766 C C . ARG A 1 102 ? -2.139 -3.259 9.934 1.00 91.94 102 ARG A C 1
ATOM 768 O O . ARG A 1 102 ? -3.143 -3.052 10.596 1.00 91.94 102 ARG A O 1
ATOM 775 N N . THR A 1 103 ? -1.298 -4.253 10.225 1.00 91.81 103 THR A N 1
ATOM 776 C CA . THR A 1 103 ? -1.486 -5.131 11.388 1.00 91.81 103 THR A CA 1
ATOM 777 C C . THR A 1 103 ? -1.425 -4.340 12.691 1.00 91.81 103 THR A C 1
ATOM 779 O O . THR A 1 103 ? -2.208 -4.594 13.603 1.00 91.81 103 THR A O 1
ATOM 782 N N . ASP A 1 104 ? -0.504 -3.381 12.787 1.00 92.44 104 ASP A N 1
ATOM 783 C CA . ASP A 1 104 ? -0.424 -2.473 13.928 1.00 92.44 104 ASP A CA 1
ATOM 784 C C . ASP A 1 104 ? -1.659 -1.563 14.006 1.00 92.44 104 ASP A C 1
ATOM 786 O O . ASP A 1 104 ? -2.316 -1.517 15.043 1.00 92.44 104 ASP A O 1
ATOM 790 N N . ALA A 1 105 ? -2.070 -0.960 12.885 1.00 90.38 105 ALA A N 1
ATOM 791 C CA . ALA A 1 105 ? -3.292 -0.158 12.807 1.00 90.38 105 ALA A CA 1
ATOM 792 C C . ALA A 1 105 ? -4.546 -0.951 13.224 1.00 90.38 105 ALA A C 1
ATOM 794 O O . ALA A 1 105 ? -5.331 -0.475 14.041 1.00 90.38 105 ALA A O 1
ATOM 795 N N . ALA A 1 106 ? -4.700 -2.194 12.758 1.00 91.38 106 ALA A N 1
ATOM 796 C CA . ALA A 1 106 ? -5.798 -3.079 13.144 1.00 91.38 106 ALA A CA 1
ATOM 797 C C . ALA A 1 106 ? -5.826 -3.332 14.660 1.00 91.38 106 ALA A C 1
ATOM 799 O O . ALA A 1 106 ? -6.891 -3.305 15.280 1.00 91.38 106 ALA A O 1
ATOM 800 N N . LYS A 1 107 ? -4.657 -3.528 15.288 1.00 92.31 107 LYS A N 1
ATOM 801 C CA . LYS A 1 107 ? -4.546 -3.649 16.750 1.00 92.31 107 LYS A CA 1
ATOM 802 C C . LYS A 1 107 ? -4.934 -2.353 17.450 1.00 92.31 107 LYS A C 1
ATOM 804 O O . LYS A 1 107 ? -5.636 -2.409 18.455 1.00 92.31 107 LYS A O 1
ATOM 809 N N . VAL A 1 108 ? -4.509 -1.203 16.930 1.00 91.62 108 VAL A N 1
ATOM 810 C CA . VAL A 1 108 ? -4.877 0.110 17.478 1.00 91.62 108 VAL A CA 1
ATOM 811 C C . VAL A 1 108 ? -6.386 0.323 17.397 1.00 91.62 108 VAL A C 1
ATOM 813 O O . VAL A 1 108 ? -6.975 0.743 18.383 1.00 91.62 108 VAL A O 1
ATOM 816 N N . PHE A 1 109 ? -7.038 -0.031 16.286 1.00 90.50 109 PHE A N 1
ATOM 817 C CA . PHE A 1 109 ? -8.492 0.094 16.147 1.00 90.50 109 PHE A CA 1
ATOM 818 C C . PHE A 1 109 ? -9.268 -0.865 17.055 1.00 90.50 109 PHE A C 1
ATOM 820 O O . PHE A 1 109 ? -10.277 -0.466 17.636 1.00 90.50 109 PHE A O 1
ATOM 827 N N . ARG A 1 110 ? -8.779 -2.098 17.246 1.00 90.56 110 ARG A N 1
ATOM 828 C CA . ARG A 1 110 ? -9.355 -3.056 18.210 1.00 90.56 110 ARG A CA 1
ATOM 829 C C . ARG A 1 110 ? -9.196 -2.609 19.660 1.00 90.56 110 ARG A C 1
ATOM 831 O O . ARG A 1 110 ? -10.078 -2.868 20.464 1.00 90.56 110 ARG A O 1
ATOM 838 N N . ASN A 1 111 ? -8.091 -1.946 19.985 1.00 91.19 111 ASN A N 1
ATOM 839 C CA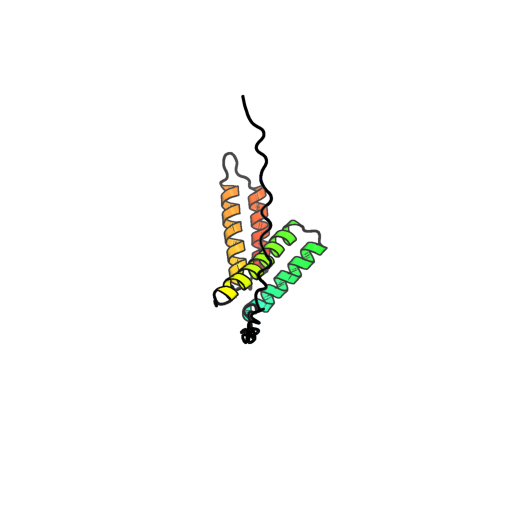 . ASN A 1 111 ? -7.791 -1.465 21.335 1.00 91.19 111 ASN A CA 1
ATOM 840 C C . ASN A 1 111 ? -8.138 0.021 21.530 1.00 91.19 111 ASN A C 1
ATOM 842 O O . ASN A 1 111 ? -7.753 0.613 22.543 1.00 91.19 111 ASN A O 1
ATOM 846 N N . ALA A 1 112 ? -8.817 0.640 20.559 1.00 88.75 112 ALA A N 1
ATOM 847 C CA . ALA A 1 112 ? -9.160 2.051 20.603 1.00 88.75 112 ALA A CA 1
ATOM 848 C C . ALA A 1 112 ? -10.084 2.330 21.795 1.00 88.75 112 ALA A C 1
ATOM 850 O O . ALA A 1 112 ? -10.986 1.552 22.097 1.00 88.75 112 ALA A O 1
ATOM 851 N N . LYS A 1 113 ? -9.849 3.455 22.474 1.00 85.06 113 LYS A N 1
ATOM 852 C CA . LYS A 1 113 ? -10.695 3.958 23.564 1.00 85.06 113 LYS A CA 1
ATOM 853 C C . LYS A 1 113 ? -11.313 5.294 23.138 1.00 85.06 113 LYS A C 1
ATOM 855 O O . LYS A 1 113 ? -10.617 6.068 22.478 1.00 85.06 113 LYS A O 1
ATOM 860 N N . PRO A 1 114 ? -12.576 5.593 23.500 1.00 82.81 114 PRO A N 1
ATOM 861 C CA . PRO A 1 114 ? -13.411 4.908 24.500 1.00 82.81 114 PRO A CA 1
ATOM 862 C C . PRO A 1 114 ? -14.112 3.622 24.028 1.00 82.81 114 PRO A C 1
ATOM 864 O O . PRO A 1 114 ? -14.370 2.766 24.865 1.00 82.81 114 PRO A O 1
ATOM 867 N N . GLU A 1 115 ? -14.352 3.450 22.726 1.00 82.50 115 GLU A N 1
ATOM 868 C CA . GLU A 1 115 ? -14.940 2.230 22.156 1.00 82.50 115 GLU A CA 1
ATOM 869 C C . GLU A 1 115 ? -14.030 1.607 21.088 1.00 82.50 115 GLU A C 1
ATOM 871 O O . GLU A 1 115 ? -13.468 2.337 20.256 1.00 82.50 115 GLU A O 1
ATOM 876 N N . PRO A 1 116 ? -13.916 0.266 21.068 1.00 86.12 116 PRO A N 1
ATOM 877 C CA . PRO A 1 116 ? -13.205 -0.443 20.018 1.00 86.12 116 PRO A CA 1
ATOM 878 C C . PRO A 1 116 ? -13.911 -0.237 18.673 1.00 86.12 116 PRO A C 1
ATOM 880 O O . PRO A 1 116 ? -15.136 -0.251 18.589 1.00 86.12 116 PRO A O 1
ATOM 883 N N . ARG A 1 117 ? -13.133 -0.068 17.598 1.00 90.69 117 ARG A N 1
ATOM 884 C CA . ARG A 1 117 ? -13.639 0.105 16.226 1.00 90.69 117 ARG A CA 1
ATOM 885 C C . ARG A 1 117 ? -13.328 -1.131 15.375 1.00 90.69 117 ARG A C 1
ATOM 887 O O . ARG A 1 117 ? -12.407 -1.078 14.552 1.00 90.69 117 ARG A O 1
ATOM 894 N N . PRO A 1 118 ? -14.059 -2.248 15.553 1.00 87.88 118 PRO A N 1
ATOM 895 C CA . PRO A 1 118 ? -13.816 -3.472 14.797 1.00 87.88 118 PRO A CA 1
ATOM 896 C C . PRO A 1 118 ? -14.018 -3.270 13.291 1.00 87.88 118 PRO A C 1
ATOM 898 O O . PRO A 1 118 ? -13.220 -3.795 12.526 1.00 87.88 118 PRO A O 1
ATOM 901 N N . ASP A 1 119 ? -14.956 -2.422 12.855 1.00 89.56 119 ASP A N 1
ATOM 902 C CA . ASP A 1 119 ? -15.177 -2.117 11.432 1.00 89.56 119 ASP A CA 1
ATOM 903 C C . ASP A 1 119 ? -13.932 -1.567 10.723 1.00 89.56 119 ASP A C 1
ATOM 905 O O . ASP A 1 119 ? -13.708 -1.823 9.539 1.00 89.56 119 ASP A O 1
ATOM 909 N N . LEU A 1 120 ? -13.114 -0.777 11.429 1.00 87.81 120 LEU A N 1
ATOM 910 C CA . LEU A 1 120 ? -11.856 -0.263 10.886 1.00 87.81 120 LEU A CA 1
ATOM 911 C C . LEU A 1 120 ? -10.773 -1.338 10.907 1.00 87.81 120 LEU A C 1
ATOM 913 O O . LEU A 1 120 ? -10.035 -1.467 9.936 1.00 87.81 120 LEU A O 1
ATOM 917 N N . ALA A 1 121 ? -10.714 -2.144 11.967 1.00 90.31 121 ALA A N 1
ATOM 918 C CA . ALA A 1 121 ? -9.788 -3.267 12.032 1.00 90.31 121 ALA A CA 1
ATOM 919 C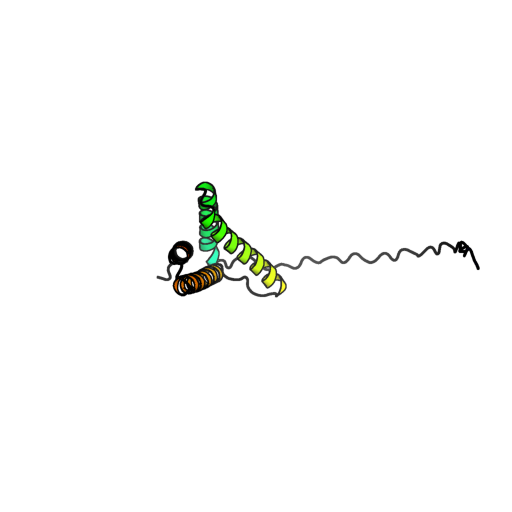 C . ALA A 1 121 ? -10.047 -4.285 10.909 1.00 90.31 121 ALA A C 1
ATOM 921 O O . ALA A 1 121 ? -9.108 -4.698 10.242 1.00 90.31 121 ALA A O 1
ATOM 922 N N . GLU A 1 122 ? -11.308 -4.614 10.623 1.00 91.38 122 GLU A N 1
ATOM 923 C CA . GLU A 1 122 ? -11.677 -5.509 9.523 1.00 91.38 122 GLU A CA 1
ATOM 924 C C . GLU A 1 122 ? -11.301 -4.950 8.147 1.00 91.38 122 GLU A C 1
ATOM 926 O O . GLU A 1 122 ? -10.955 -5.712 7.242 1.00 91.38 122 GLU A O 1
ATOM 931 N N . LYS A 1 123 ? -11.360 -3.624 7.961 1.00 90.12 123 LYS A N 1
ATOM 932 C CA . LYS A 1 123 ? -10.866 -2.985 6.732 1.00 90.12 123 LYS A CA 1
ATOM 933 C C . LYS A 1 123 ? -9.360 -3.179 6.592 1.00 90.12 123 LYS A C 1
ATOM 935 O O . LYS A 1 123 ? -8.913 -3.617 5.536 1.00 90.12 123 LYS A O 1
ATOM 940 N N . GLU A 1 124 ? -8.604 -2.941 7.660 1.00 91.94 124 GLU A N 1
ATOM 941 C CA . GLU A 1 124 ? -7.158 -3.182 7.678 1.00 91.94 124 GLU A CA 1
ATOM 942 C C . GLU A 1 124 ? -6.824 -4.666 7.440 1.00 91.94 124 GLU A C 1
ATOM 944 O O . GLU A 1 124 ? -5.933 -4.969 6.651 1.00 91.94 124 GLU A O 1
ATOM 949 N N . ASP A 1 125 ? -7.566 -5.609 8.033 1.00 90.62 125 ASP A N 1
ATOM 950 C CA . ASP A 1 125 ? -7.390 -7.052 7.801 1.00 90.62 125 ASP A CA 1
ATOM 951 C C . ASP A 1 125 ? -7.649 -7.449 6.341 1.00 90.62 125 ASP A C 1
ATOM 953 O O . ASP A 1 125 ? -6.886 -8.230 5.764 1.00 90.62 125 ASP A O 1
ATOM 957 N N . LYS A 1 126 ? -8.672 -6.873 5.697 1.00 90.94 126 LYS A N 1
ATOM 958 C CA . LYS A 1 126 ? -8.924 -7.071 4.258 1.00 90.94 126 LYS A CA 1
ATOM 959 C C . LYS A 1 126 ? -7.759 -6.558 3.414 1.00 90.94 126 LYS A C 1
ATOM 961 O O . LYS A 1 126 ? -7.343 -7.229 2.468 1.00 90.94 126 LYS A O 1
ATOM 966 N N . GLU A 1 127 ? -7.201 -5.401 3.762 1.00 89.94 127 GLU A N 1
ATOM 967 C CA . GLU A 1 127 ? -6.016 -4.865 3.092 1.00 89.94 127 GLU A CA 1
ATOM 968 C C . GLU A 1 127 ? -4.777 -5.742 3.325 1.00 89.94 127 GLU A C 1
ATOM 970 O O . GLU A 1 127 ? -4.013 -5.983 2.391 1.00 89.94 127 GLU A O 1
ATOM 975 N N . ILE A 1 128 ? -4.586 -6.274 4.536 1.00 91.69 128 ILE A N 1
ATOM 976 C CA . ILE A 1 128 ? -3.499 -7.211 4.857 1.00 91.69 128 ILE A CA 1
ATOM 977 C C . ILE A 1 128 ? -3.601 -8.462 3.988 1.00 91.69 128 ILE A C 1
ATOM 979 O O . ILE A 1 128 ? -2.613 -8.821 3.345 1.00 91.69 128 ILE A O 1
ATOM 983 N N . ALA A 1 129 ? -4.777 -9.089 3.920 1.00 91.19 129 ALA A N 1
ATOM 984 C CA . ALA A 1 129 ? -5.005 -10.278 3.101 1.00 91.19 129 ALA A CA 1
ATOM 985 C C . ALA A 1 129 ? -4.712 -10.003 1.618 1.00 91.19 129 ALA A C 1
ATOM 987 O O . ALA A 1 129 ? -4.084 -10.811 0.926 1.00 91.19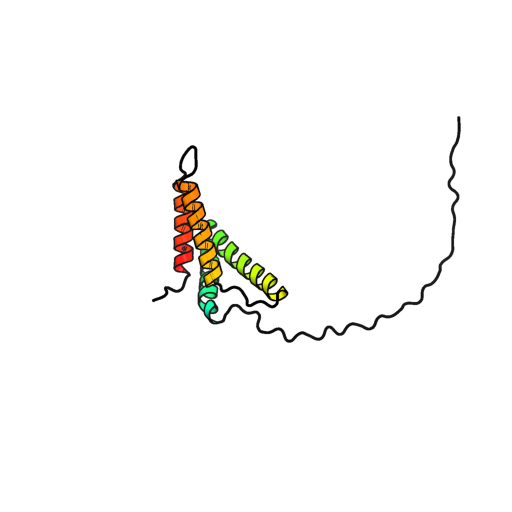 129 ALA A O 1
ATOM 988 N N . LEU A 1 130 ? -5.094 -8.819 1.136 1.00 89.81 130 LEU A N 1
ATOM 989 C CA . LEU A 1 130 ? -4.811 -8.385 -0.224 1.00 89.81 130 LEU A CA 1
ATOM 990 C C . LEU A 1 130 ? -3.306 -8.252 -0.484 1.00 89.81 130 LEU A C 1
ATOM 992 O O . LEU A 1 130 ? -2.816 -8.751 -1.497 1.00 89.81 130 LEU A O 1
ATOM 996 N N . LEU A 1 131 ? -2.555 -7.631 0.426 1.00 88.81 131 LEU A N 1
ATOM 997 C CA . LEU A 1 131 ? -1.101 -7.501 0.297 1.00 88.81 131 LEU A CA 1
ATOM 998 C C . LEU A 1 131 ? -0.375 -8.842 0.436 1.00 88.81 131 LEU A C 1
ATOM 1000 O O . LEU A 1 131 ? 0.598 -9.076 -0.277 1.00 88.81 131 LEU A O 1
ATOM 1004 N N . GLN A 1 132 ? -0.855 -9.729 1.308 1.00 89.81 132 GLN A N 1
ATOM 1005 C CA . GLN A 1 132 ? -0.317 -11.081 1.471 1.00 89.81 132 GLN A CA 1
ATOM 1006 C C . GLN A 1 132 ? -0.500 -11.924 0.208 1.00 89.81 132 GLN A C 1
ATOM 1008 O O . GLN A 1 132 ? 0.412 -12.655 -0.157 1.00 89.81 132 GLN A O 1
ATOM 1013 N N . SER A 1 133 ? -1.624 -11.777 -0.502 1.00 88.06 133 SER A N 1
ATOM 1014 C CA . SER A 1 133 ? -1.868 -12.501 -1.760 1.00 88.06 133 SER A CA 1
ATOM 1015 C C . SER A 1 133 ? -0.874 -12.165 -2.878 1.00 88.06 133 SER A C 1
ATOM 1017 O O . SER A 1 133 ? -0.731 -12.932 -3.826 1.00 88.06 133 SER A O 1
ATOM 1019 N N . LEU A 1 134 ? -0.201 -11.014 -2.773 1.00 86.19 134 LEU A N 1
ATOM 1020 C CA . LEU A 1 134 ? 0.795 -10.549 -3.735 1.00 86.19 134 LEU A CA 1
ATOM 1021 C C . LEU A 1 134 ? 2.216 -10.970 -3.365 1.00 86.19 134 LEU A C 1
ATOM 1023 O O . LEU A 1 134 ? 3.108 -10.828 -4.197 1.00 86.19 134 LEU A O 1
ATOM 1027 N N . LEU A 1 135 ? 2.448 -11.438 -2.138 1.00 85.25 135 LEU A N 1
ATOM 1028 C CA . LEU A 1 135 ? 3.744 -11.973 -1.754 1.00 85.25 135 LEU A CA 1
ATOM 1029 C C . LEU A 1 135 ? 3.930 -13.360 -2.382 1.00 85.25 135 LEU A C 1
ATOM 1031 O O . LEU A 1 135 ? 2.970 -14.134 -2.436 1.00 85.25 135 LEU A O 1
ATOM 1035 N N . PRO A 1 136 ? 5.150 -13.704 -2.832 1.00 79.31 136 PRO A N 1
ATOM 1036 C CA . PRO A 1 136 ? 5.456 -15.096 -3.114 1.00 79.31 136 PRO A CA 1
ATOM 1037 C C . PRO A 1 136 ? 5.220 -15.883 -1.823 1.00 79.31 136 PRO A C 1
ATOM 1039 O O . PRO A 1 136 ? 5.688 -15.486 -0.754 1.00 79.31 136 PRO A O 1
ATOM 1042 N N . LYS A 1 137 ? 4.430 -16.956 -1.903 1.00 68.69 137 LYS A N 1
ATOM 1043 C CA . LYS A 1 137 ? 4.375 -17.924 -0.813 1.00 68.69 137 LYS A CA 1
ATOM 1044 C C . LYS A 1 137 ? 5.767 -18.541 -0.769 1.00 68.69 137 LYS A C 1
ATOM 1046 O O . LYS A 1 137 ? 6.172 -19.160 -1.746 1.00 68.69 137 LYS A O 1
ATOM 1051 N N . GLU A 1 138 ? 6.509 -18.262 0.296 1.00 57.53 138 GLU A N 1
ATOM 1052 C CA . GLU A 1 138 ? 7.684 -19.059 0.632 1.00 57.53 138 GLU A CA 1
ATOM 1053 C C . GLU A 1 138 ? 7.128 -20.475 0.855 1.00 57.53 138 GLU A C 1
ATOM 1055 O O . GLU A 1 138 ? 6.369 -20.686 1.805 1.00 57.53 138 GLU A O 1
ATOM 1060 N N . GLU A 1 139 ? 7.343 -21.363 -0.116 1.00 36.56 139 GLU A N 1
ATOM 1061 C CA . GLU A 1 139 ? 7.066 -22.796 0.021 1.00 36.56 139 GLU A CA 1
ATOM 1062 C C . GLU A 1 139 ? 8.192 -23.452 0.824 1.00 36.56 139 GLU A C 1
ATOM 1064 O O . GLU A 1 139 ? 9.370 -23.094 0.577 1.00 36.56 139 GLU A O 1
#

pLDDT: mean 77.12, std 15.7, range [36.56, 94.06]

InterPro domains:
  IPR003789 Aspartyl/glutamyl-tRNA amidotransferase subunit B-like [SSF89095] (45-137)
  IPR019004 Uncharacterised protein YqeY/Aim41 [PF09424] (47-137)
  IPR019004 Uncharacterised protein YqeY/Aim41 [PTHR28055] (43-137)
  IPR042184 YqeY/Aim41, N-terminal domain [G3DSA:1.10.1510.10] (44-135)

Sequence (139 aa):
MSLRFALPSLRSPALRAPVLRAPAMVRMSSNRAPSGPNPLDAPTLAALKQRWKQARLAKDANTATVLGGILTDLQYAEKTKAQANQKAPSVIKMLQKGIKKRTDAAKVFRNAKPEPRPDLAEKEDKEIALLQSLLPKEE